Protein AF-A0A2G4SG48-F1 (afdb_monomer_lite)

InterPro domains:
  IPR001487 Bromodomain [PF00439] (20-65)
  IPR001487 Bromodomain [PS50014] (25-69)
  IPR036427 Bromodomain-like superfamily [G3DSA:1.20.920.10] (1-68)
  IPR036427 Bromodomain-like superfamily [SSF47370] (5-65)

Radius of gyration: 14.94 Å; chains: 1; bounding box: 35×15×37 Å

Sequence (69 aa):
KKLSKEDPRHKSWLKNINLLWREIANHKNGTMFMNPIKESIAPQYYDIVKKPMDLKTIKNRIRDGVSAL

Organism: NCBI:txid1340429

Secondary structure (DSSP, 8-state):
-PPPTT-HHHHHHHHHHHHHHHHHHTSTTGGGGSSPPPTTTSTTHHHH-SS---HHHHHHHHHH-S---

Foldseek 3Di:
DPDDPPPVVLVVVLVVVVVVL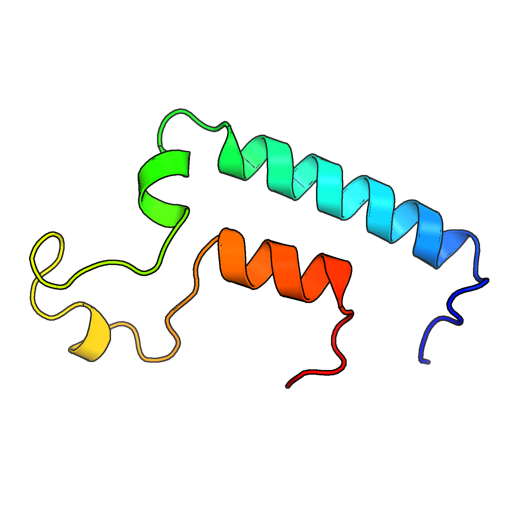VCQCPPPPNVCQQDWHDCVNPPCPCVPCVPTHGSVNVVVCSVVPVPPD

Structure (mmCIF, N/CA/C/O backbone):
data_AF-A0A2G4SG48-F1
#
_entry.id   AF-A0A2G4SG48-F1
#
loop_
_atom_site.group_PDB
_atom_site.id
_atom_site.type_symbol
_atom_site.label_atom_id
_atom_site.label_alt_id
_atom_site.label_comp_id
_atom_site.label_asym_id
_atom_site.label_entity_id
_atom_site.label_seq_id
_atom_site.pdbx_PDB_ins_code
_atom_site.Cartn_x
_atom_site.Cartn_y
_atom_site.Cartn_z
_atom_site.occupancy
_atom_site.B_iso_or_equiv
_atom_site.auth_seq_id
_atom_site.auth_comp_id
_atom_site.auth_asym_id
_atom_site.auth_atom_id
_atom_site.pdbx_PDB_model_num
ATOM 1 N N . LYS A 1 1 ? -20.348 -13.486 7.336 1.00 51.84 1 LYS A N 1
ATOM 2 C CA . LYS A 1 1 ? -20.986 -12.517 8.266 1.00 51.84 1 LYS A CA 1
ATOM 3 C C . LYS A 1 1 ? -20.280 -11.170 8.086 1.00 51.84 1 LYS A C 1
ATOM 5 O O . LYS A 1 1 ? -19.124 -11.07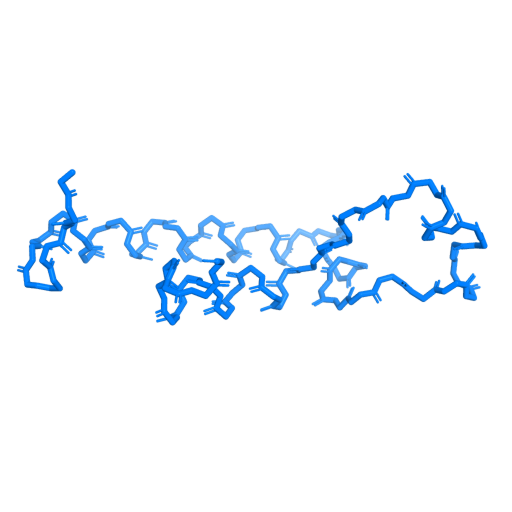6 8.472 1.00 51.84 1 LYS A O 1
ATOM 10 N N . LYS A 1 2 ? -20.881 -10.180 7.402 1.00 54.00 2 LYS A N 1
ATOM 11 C CA . LYS A 1 2 ? -20.279 -8.833 7.296 1.00 54.00 2 LYS A CA 1
ATOM 12 C C . LYS A 1 2 ? -20.237 -8.237 8.709 1.00 54.00 2 LYS A C 1
ATOM 14 O O . LYS A 1 2 ? -21.276 -8.207 9.363 1.00 54.00 2 LYS A O 1
ATOM 19 N N . LEU A 1 3 ? -19.059 -7.849 9.204 1.00 56.84 3 LEU A N 1
ATOM 20 C CA . LEU A 1 3 ? -18.982 -7.121 10.472 1.00 56.84 3 LEU A CA 1
ATOM 21 C C . LEU A 1 3 ? -19.664 -5.763 10.278 1.00 56.84 3 LEU A C 1
ATOM 23 O O . LEU A 1 3 ? -19.369 -5.051 9.319 1.00 56.84 3 LEU A O 1
ATOM 27 N N . SER A 1 4 ? -20.595 -5.435 11.172 1.00 63.94 4 SER A N 1
ATOM 28 C CA . SER A 1 4 ? -21.179 -4.096 11.257 1.00 63.94 4 SER A CA 1
ATOM 29 C C . SER A 1 4 ? -20.067 -3.070 11.504 1.00 63.94 4 SER A C 1
ATOM 31 O O . SER A 1 4 ? -19.133 -3.354 12.255 1.00 63.94 4 SER A O 1
ATOM 33 N N . LYS A 1 5 ? -20.176 -1.870 10.916 1.00 62.84 5 LYS A N 1
ATOM 34 C CA . LYS A 1 5 ? -19.241 -0.756 11.176 1.00 62.84 5 LYS A CA 1
ATOM 35 C C . LYS A 1 5 ? -19.179 -0.371 12.666 1.00 62.84 5 LYS A C 1
ATOM 37 O O . LYS A 1 5 ? -18.167 0.160 13.113 1.00 62.84 5 LYS A O 1
ATOM 42 N N . GLU A 1 6 ? -20.218 -0.709 13.432 1.00 68.50 6 GLU A N 1
ATOM 43 C CA . GLU A 1 6 ? -20.317 -0.476 14.879 1.00 68.50 6 GLU A CA 1
ATOM 44 C C . GLU A 1 6 ? -19.773 -1.626 15.742 1.00 68.50 6 GLU A C 1
ATOM 46 O O . GLU A 1 6 ? -19.726 -1.511 16.963 1.00 68.50 6 GLU A O 1
ATOM 51 N N . ASP A 1 7 ? -19.333 -2.736 15.142 1.00 83.00 7 ASP A N 1
ATOM 52 C CA . ASP A 1 7 ? -18.751 -3.853 15.889 1.00 83.00 7 ASP A CA 1
ATOM 53 C C . ASP A 1 7 ? -17.387 -3.435 16.485 1.00 83.00 7 ASP A C 1
ATOM 55 O O . ASP A 1 7 ? -16.467 -3.101 15.728 1.00 83.00 7 ASP A O 1
ATOM 59 N N . PRO A 1 8 ? -17.185 -3.481 17.817 1.00 86.50 8 PRO A N 1
ATOM 60 C CA . PRO A 1 8 ? -15.894 -3.171 18.438 1.00 86.50 8 PRO A CA 1
ATOM 61 C C . PRO A 1 8 ? -14.728 -3.991 17.863 1.00 86.50 8 PRO A C 1
ATOM 63 O O . PRO A 1 8 ? -13.594 -3.509 17.790 1.00 86.50 8 PRO A O 1
ATOM 66 N N . ARG A 1 9 ? -15.003 -5.208 17.374 1.00 88.19 9 ARG A N 1
ATOM 67 C CA . ARG A 1 9 ? -14.010 -6.055 16.697 1.00 88.19 9 ARG A CA 1
ATOM 68 C C . ARG A 1 9 ? -13.580 -5.472 15.357 1.00 88.19 9 ARG A C 1
ATOM 70 O O . ARG A 1 9 ? -12.4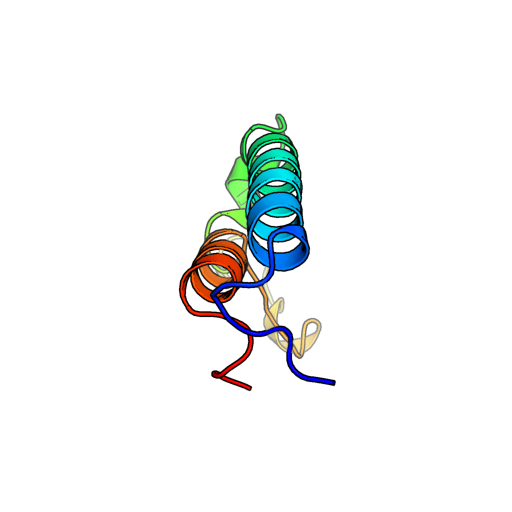18 -5.613 14.992 1.00 88.19 9 ARG A O 1
ATOM 77 N N . HIS A 1 10 ? -14.475 -4.784 14.647 1.00 86.19 10 HIS A N 1
ATOM 78 C CA . HIS A 1 10 ? -14.143 -4.099 13.401 1.00 86.19 10 HIS A CA 1
ATOM 79 C C . HIS A 1 10 ? -13.199 -2.918 13.652 1.00 86.19 10 HIS A C 1
ATOM 81 O O . HIS A 1 10 ? -12.190 -2.785 12.962 1.00 86.19 10 HIS A O 1
ATOM 87 N N . LYS A 1 11 ? -13.458 -2.119 14.698 1.00 87.31 11 LYS A N 1
ATOM 88 C CA . LYS A 1 11 ? -12.567 -1.020 15.117 1.00 87.31 11 LYS A CA 1
ATOM 89 C C . LYS A 1 11 ? -11.180 -1.536 15.524 1.00 87.31 11 LYS A C 1
ATOM 91 O O . LYS A 1 11 ? -10.169 -0.992 15.083 1.00 87.31 11 LYS A O 1
ATOM 96 N N . SER A 1 12 ? -11.126 -2.614 16.310 1.00 92.31 12 SER A N 1
ATOM 97 C CA . SER A 1 12 ? -9.863 -3.263 16.696 1.00 92.31 12 SER A CA 1
ATOM 98 C C . SER A 1 12 ? -9.100 -3.809 15.483 1.00 92.31 12 SER A C 1
ATOM 100 O O . SER A 1 12 ? -7.906 -3.550 15.325 1.00 92.31 12 SER A O 1
ATOM 102 N N . TRP A 1 13 ? -9.797 -4.480 14.561 1.00 91.31 13 TRP A N 1
ATOM 103 C CA . TRP A 1 13 ? -9.206 -4.967 13.316 1.00 91.31 13 TRP A CA 1
ATOM 104 C C . TRP A 1 13 ? -8.631 -3.829 12.465 1.00 91.31 13 TRP A C 1
ATOM 106 O O . TRP A 1 13 ? -7.478 -3.917 12.048 1.00 91.31 13 TRP A O 1
ATOM 116 N N . LEU A 1 14 ? -9.383 -2.735 12.275 1.00 92.38 14 LEU A N 1
ATOM 117 C CA . LEU A 1 14 ? -8.913 -1.550 11.551 1.00 92.38 14 LEU A CA 1
ATOM 118 C C . LEU A 1 14 ? -7.654 -0.963 12.193 1.00 92.38 14 LEU A C 1
ATOM 120 O O . LEU A 1 14 ? -6.720 -0.592 11.485 1.00 92.38 14 LEU A O 1
ATOM 124 N N . LYS A 1 15 ? -7.588 -0.892 13.525 1.00 93.94 15 LYS A N 1
ATOM 125 C CA . LYS A 1 15 ? -6.382 -0.433 14.224 1.00 93.94 15 LYS A CA 1
ATOM 126 C C . LYS A 1 15 ? -5.188 -1.341 13.921 1.00 93.94 15 LYS A C 1
ATOM 128 O O . LYS A 1 15 ? -4.152 -0.850 13.478 1.00 93.94 15 LYS A O 1
ATOM 133 N N . ASN A 1 16 ? -5.345 -2.649 14.108 1.00 96.56 16 ASN A N 1
ATOM 134 C CA . ASN A 1 16 ? -4.256 -3.614 13.951 1.00 96.56 16 ASN A CA 1
ATOM 135 C C . ASN A 1 16 ? -3.754 -3.691 12.504 1.00 96.56 16 ASN A C 1
ATOM 137 O O . ASN A 1 16 ? -2.548 -3.664 12.272 1.00 96.56 16 ASN A O 1
ATOM 141 N N . ILE A 1 17 ? -4.658 -3.703 11.519 1.00 96.06 17 ILE A N 1
ATOM 142 C CA . ILE A 1 17 ? -4.261 -3.754 10.107 1.00 96.06 17 ILE A CA 1
ATOM 143 C C . ILE A 1 17 ? -3.555 -2.465 9.667 1.00 96.06 17 ILE A C 1
ATOM 145 O O . ILE A 1 17 ? -2.632 -2.505 8.856 1.00 96.06 17 ILE A O 1
ATOM 149 N N . ASN A 1 18 ? -3.930 -1.315 10.239 1.00 96.50 18 ASN A N 1
ATOM 150 C CA . ASN A 1 18 ? -3.231 -0.057 9.993 1.00 96.50 18 ASN A CA 1
ATOM 151 C C . ASN A 1 18 ? -1.831 -0.026 10.619 1.00 96.50 18 ASN A C 1
ATOM 153 O O . ASN A 1 18 ? -0.937 0.573 10.022 1.00 96.50 18 ASN A O 1
ATOM 157 N N . LEU A 1 19 ? -1.632 -0.643 11.790 1.00 97.88 19 LEU A N 1
ATOM 158 C CA . LEU A 1 19 ? -0.305 -0.776 12.400 1.00 97.88 19 LEU A CA 1
ATOM 159 C C . LEU A 1 19 ? 0.607 -1.645 11.530 1.00 97.88 19 LEU A C 1
ATOM 161 O O . LEU A 1 19 ? 1.674 -1.180 11.140 1.00 97.88 19 LEU A O 1
ATOM 165 N N . LEU A 1 20 ? 0.130 -2.822 11.116 1.00 97.94 20 LEU A N 1
ATOM 166 C CA . LEU A 1 20 ? 0.878 -3.709 10.223 1.00 97.94 20 LEU A CA 1
ATOM 167 C C . LEU A 1 20 ? 1.226 -3.025 8.894 1.00 97.94 20 LEU A C 1
ATOM 169 O O . LEU A 1 20 ? 2.359 -3.089 8.425 1.00 97.94 20 LEU A O 1
ATOM 173 N N . TRP A 1 21 ? 0.266 -2.316 8.293 1.00 98.06 21 TRP A N 1
ATOM 174 C CA . TRP A 1 21 ? 0.528 -1.566 7.066 1.00 98.06 21 TRP A CA 1
ATOM 175 C C . TRP A 1 21 ? 1.643 -0.528 7.255 1.00 98.06 21 TRP A C 1
ATOM 177 O O . TRP A 1 21 ? 2.494 -0.385 6.380 1.00 98.06 21 TRP A O 1
ATOM 187 N N . ARG A 1 22 ? 1.666 0.184 8.393 1.00 98.06 22 ARG A N 1
ATOM 188 C CA . ARG A 1 22 ? 2.713 1.175 8.695 1.00 98.06 22 ARG A CA 1
ATOM 189 C C . ARG A 1 22 ? 4.080 0.526 8.868 1.00 98.06 22 ARG A C 1
ATOM 191 O O . ARG A 1 22 ? 5.056 1.089 8.389 1.00 98.06 22 ARG A O 1
ATOM 198 N N . GLU A 1 23 ? 4.154 -0.626 9.527 1.00 98.25 23 GLU A N 1
ATOM 199 C CA . GLU A 1 23 ? 5.409 -1.371 9.684 1.00 98.25 23 GLU A CA 1
ATOM 200 C C . GLU A 1 23 ? 5.989 -1.778 8.326 1.00 98.25 23 GLU A C 1
ATOM 202 O O . GLU A 1 23 ? 7.172 -1.559 8.072 1.00 98.25 23 GLU A O 1
ATOM 207 N N . ILE A 1 24 ? 5.147 -2.277 7.416 1.00 98.00 24 ILE A N 1
ATOM 208 C CA . ILE A 1 24 ? 5.570 -2.650 6.059 1.00 98.00 24 ILE A CA 1
ATOM 209 C C . ILE A 1 24 ? 5.982 -1.410 5.251 1.00 98.00 24 ILE A C 1
ATOM 211 O O . ILE A 1 24 ? 7.032 -1.416 4.610 1.00 98.00 24 ILE A O 1
ATOM 215 N N . ALA A 1 25 ? 5.185 -0.337 5.293 1.00 97.69 25 ALA A N 1
ATOM 216 C CA . ALA A 1 25 ? 5.463 0.896 4.555 1.00 97.69 25 ALA A CA 1
ATOM 217 C C . ALA A 1 25 ? 6.760 1.583 5.010 1.00 97.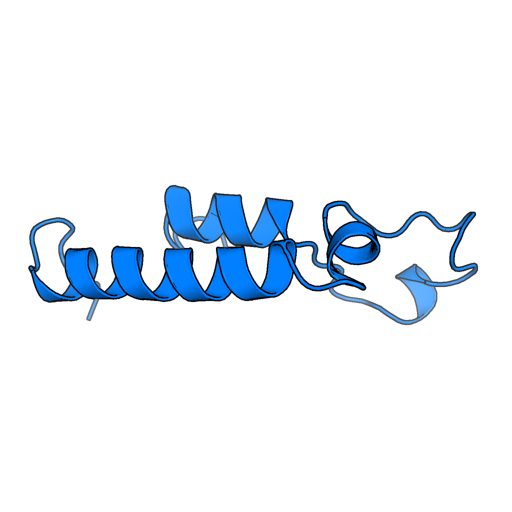69 25 ALA A C 1
ATOM 219 O O . ALA A 1 25 ? 7.487 2.125 4.181 1.00 97.69 25 ALA A O 1
ATOM 220 N N . ASN A 1 26 ? 7.068 1.523 6.308 1.00 97.62 26 ASN A N 1
ATOM 221 C CA . ASN A 1 26 ? 8.263 2.133 6.893 1.00 97.62 26 ASN A CA 1
ATOM 222 C C . ASN A 1 26 ? 9.489 1.208 6.895 1.00 97.62 26 ASN A C 1
ATOM 224 O O . ASN A 1 26 ? 10.557 1.612 7.358 1.00 97.62 26 ASN A O 1
ATOM 228 N N . HIS A 1 27 ? 9.367 -0.029 6.411 1.00 98.25 27 HIS A N 1
ATOM 229 C CA . HIS A 1 27 ? 10.517 -0.913 6.260 1.00 98.25 27 HIS A CA 1
ATOM 230 C C . HIS A 1 27 ? 11.550 -0.278 5.311 1.00 98.25 27 HIS A C 1
ATOM 232 O O . HIS A 1 27 ? 11.185 0.421 4.368 1.00 98.25 27 HIS A O 1
ATOM 238 N N . LYS A 1 28 ? 12.847 -0.567 5.492 1.00 97.38 28 LYS A N 1
ATOM 239 C CA . LYS A 1 28 ? 13.938 0.000 4.665 1.00 97.38 28 LYS A CA 1
ATOM 240 C C . LYS A 1 28 ? 13.754 -0.188 3.150 1.00 97.38 28 LYS A C 1
ATOM 242 O O . LYS A 1 28 ? 14.207 0.632 2.364 1.00 97.38 28 LYS A O 1
ATOM 247 N N . ASN A 1 29 ? 13.049 -1.250 2.758 1.00 95.31 29 ASN A N 1
ATOM 248 C CA . ASN A 1 29 ? 12.718 -1.560 1.365 1.00 95.31 29 ASN A CA 1
ATOM 249 C C . ASN A 1 29 ? 11.254 -1.233 1.011 1.00 95.31 29 ASN A C 1
ATOM 251 O O . ASN A 1 29 ? 10.808 -1.559 -0.079 1.00 95.31 29 ASN A O 1
ATOM 255 N N . GLY A 1 30 ? 10.474 -0.642 1.918 1.00 94.19 30 GLY A N 1
ATOM 256 C CA . GLY A 1 30 ? 9.038 -0.402 1.742 1.00 94.19 30 GLY A CA 1
ATOM 257 C C . GLY A 1 30 ? 8.733 0.584 0.614 1.00 94.19 30 GLY A C 1
ATOM 258 O O . GLY A 1 30 ? 7.784 0.385 -0.144 1.00 94.19 30 GLY A O 1
ATOM 259 N N . THR A 1 31 ? 9.589 1.594 0.433 1.00 94.19 31 THR A N 1
ATOM 260 C CA . THR A 1 31 ? 9.415 2.662 -0.564 1.00 94.19 31 THR A CA 1
ATOM 261 C C . THR A 1 31 ? 9.199 2.139 -1.986 1.00 94.19 31 THR A C 1
ATOM 263 O O . THR A 1 31 ? 8.374 2.697 -2.709 1.00 94.19 31 THR A O 1
ATOM 266 N N . MET A 1 32 ? 9.865 1.046 -2.389 1.00 94.12 32 MET A N 1
ATOM 267 C CA . MET A 1 32 ? 9.723 0.491 -3.746 1.00 94.12 32 MET A CA 1
ATOM 268 C C . MET A 1 32 ? 8.317 -0.055 -4.033 1.00 94.12 32 MET A C 1
ATOM 270 O O . MET A 1 32 ? 7.925 -0.134 -5.190 1.00 94.12 32 MET A O 1
ATOM 274 N N . PHE A 1 33 ? 7.549 -0.395 -2.994 1.00 96.00 33 PHE A N 1
ATOM 275 C CA . PHE A 1 33 ? 6.205 -0.969 -3.102 1.00 96.00 33 PHE A CA 1
ATOM 276 C C . PHE A 1 33 ? 5.095 0.045 -2.799 1.00 96.00 33 PHE A C 1
ATOM 278 O O . PHE A 1 33 ? 3.921 -0.320 -2.760 1.00 96.00 33 PHE A O 1
ATOM 285 N N . MET A 1 34 ? 5.436 1.315 -2.553 1.00 97.31 34 MET A N 1
ATOM 286 C CA . MET A 1 34 ? 4.452 2.346 -2.201 1.00 97.31 34 MET A CA 1
ATOM 287 C C . MET A 1 34 ? 3.496 2.681 -3.344 1.00 97.31 34 MET A C 1
ATOM 289 O O . MET A 1 34 ? 2.341 3.012 -3.095 1.00 97.31 34 MET A O 1
ATOM 293 N N . ASN A 1 35 ? 3.981 2.593 -4.579 1.00 96.88 35 ASN A N 1
ATOM 294 C CA . ASN A 1 35 ? 3.230 2.848 -5.803 1.00 96.88 35 ASN A CA 1
ATOM 295 C C . ASN A 1 35 ? 3.390 1.650 -6.754 1.00 96.88 35 ASN A C 1
ATOM 297 O O . ASN A 1 35 ? 4.299 0.842 -6.545 1.00 96.88 35 ASN A O 1
ATOM 301 N N . PRO A 1 36 ? 2.560 1.541 -7.807 1.00 96.62 36 PRO A N 1
ATOM 302 C CA . PRO A 1 36 ? 2.737 0.518 -8.831 1.00 96.62 36 PRO A CA 1
ATOM 303 C C . PRO A 1 36 ? 4.160 0.502 -9.402 1.00 96.62 36 PRO A C 1
ATOM 305 O O . PRO A 1 36 ? 4.759 1.557 -9.641 1.00 96.62 36 PRO A O 1
ATOM 308 N N . ILE A 1 37 ? 4.688 -0.701 -9.632 1.00 94.62 37 ILE A N 1
ATOM 309 C CA . ILE A 1 37 ? 6.018 -0.895 -10.211 1.00 94.62 37 ILE A CA 1
ATOM 310 C C . ILE A 1 37 ? 6.007 -0.443 -11.670 1.00 94.62 37 ILE A C 1
ATOM 312 O O . ILE A 1 37 ? 5.212 -0.919 -12.473 1.00 94.62 37 ILE A O 1
ATOM 316 N N . LYS A 1 38 ? 6.907 0.478 -12.016 1.00 92.69 38 LYS A N 1
ATOM 317 C CA . LYS A 1 38 ? 7.075 0.952 -13.393 1.00 92.69 38 LYS A CA 1
ATOM 318 C C . LYS A 1 38 ? 7.932 -0.030 -14.186 1.00 92.69 38 LYS A C 1
ATOM 320 O O . LYS A 1 38 ? 8.956 -0.491 -13.679 1.00 92.69 38 LYS A O 1
ATOM 325 N N . GLU A 1 39 ? 7.598 -0.247 -15.455 1.00 93.38 39 GLU A N 1
ATOM 326 C CA . GLU A 1 39 ? 8.390 -1.117 -16.338 1.00 93.38 39 GLU A CA 1
ATOM 327 C C . GLU A 1 39 ? 9.831 -0.639 -16.539 1.00 93.38 39 GLU A C 1
ATOM 329 O O . GLU A 1 39 ? 10.727 -1.444 -16.747 1.00 93.38 39 GLU A O 1
ATOM 334 N N . SER A 1 40 ? 10.091 0.663 -16.398 1.00 95.06 40 SER A N 1
ATOM 335 C CA . SER A 1 40 ? 11.452 1.207 -16.451 1.00 95.06 40 SER A CA 1
ATOM 336 C C . SER A 1 40 ? 12.360 0.694 -15.325 1.00 95.06 40 SER A C 1
ATOM 338 O O . SER A 1 40 ? 13.577 0.755 -15.447 1.00 95.06 40 SER A O 1
ATOM 340 N N . ILE A 1 41 ? 11.777 0.257 -14.204 1.00 92.38 41 ILE A N 1
ATOM 341 C CA . ILE A 1 41 ? 12.495 -0.285 -13.039 1.00 92.38 41 ILE A CA 1
ATOM 342 C C . ILE A 1 41 ? 12.528 -1.815 -13.110 1.00 92.38 41 ILE A C 1
ATOM 344 O O . ILE A 1 41 ? 13.522 -2.429 -12.736 1.00 92.38 41 ILE A O 1
ATOM 348 N N . ALA A 1 42 ? 11.441 -2.421 -13.590 1.00 95.06 42 ALA A N 1
ATOM 349 C CA . ALA A 1 42 ? 11.323 -3.857 -13.791 1.00 95.06 42 ALA A CA 1
ATOM 350 C C . ALA A 1 42 ? 10.719 -4.135 -15.177 1.00 95.06 42 ALA A C 1
ATOM 352 O O . ALA A 1 42 ? 9.493 -4.194 -15.315 1.00 95.06 42 ALA A O 1
ATOM 353 N N . PRO A 1 43 ? 11.556 -4.290 -16.214 1.00 97.38 43 PRO A N 1
ATOM 354 C CA . PRO A 1 43 ? 11.084 -4.669 -17.540 1.00 97.38 43 PRO A CA 1
ATOM 355 C C . PRO A 1 43 ? 10.303 -5.989 -17.482 1.00 97.38 43 PRO A C 1
ATOM 357 O O . PRO A 1 43 ? 10.679 -6.887 -16.730 1.00 97.38 43 PRO A O 1
ATOM 360 N N . GLN A 1 44 ? 9.221 -6.105 -18.261 1.00 96.56 44 GLN A N 1
ATOM 361 C CA . GLN A 1 44 ? 8.334 -7.287 -18.310 1.00 96.56 44 GLN A CA 1
ATOM 362 C C . GLN A 1 44 ? 7.575 -7.586 -17.002 1.00 96.56 44 GLN A C 1
ATOM 364 O O . GLN A 1 44 ? 7.023 -8.674 -16.820 1.00 96.56 44 GLN A O 1
ATOM 369 N N . TYR A 1 45 ? 7.504 -6.629 -16.068 1.00 96.00 45 TYR A N 1
ATOM 370 C CA . TYR A 1 45 ? 6.838 -6.844 -14.782 1.00 96.00 45 TYR A CA 1
ATOM 371 C C . TYR A 1 45 ? 5.384 -7.307 -14.938 1.00 96.00 45 TYR A C 1
ATOM 373 O O . TYR A 1 45 ? 4.978 -8.274 -14.296 1.00 96.00 45 TYR A O 1
ATOM 381 N N . TYR A 1 46 ? 4.604 -6.666 -15.810 1.00 96.44 46 TYR A N 1
ATOM 382 C CA . TYR A 1 46 ? 3.188 -6.996 -16.010 1.00 96.44 46 TYR A CA 1
ATOM 383 C C . TYR A 1 46 ? 2.966 -8.256 -16.870 1.00 96.44 46 TYR A C 1
ATOM 385 O O . TYR A 1 46 ? 1.899 -8.881 -16.808 1.00 96.44 46 TYR A O 1
ATOM 393 N N . ASP A 1 47 ? 3.992 -8.711 -17.591 1.00 97.50 47 ASP A N 1
ATOM 394 C CA . ASP A 1 47 ? 3.969 -9.996 -18.295 1.00 97.50 47 ASP A CA 1
ATOM 395 C C . ASP A 1 47 ? 4.043 -11.176 -17.324 1.00 97.50 47 ASP A C 1
ATOM 397 O O . ASP A 1 47 ? 3.511 -12.249 -17.611 1.00 97.50 47 ASP A O 1
ATOM 401 N N . ILE A 1 48 ? 4.632 -10.970 -16.148 1.00 96.88 48 ILE A N 1
ATOM 402 C CA . ILE A 1 48 ? 4.783 -11.996 -15.113 1.00 96.88 48 ILE A CA 1
ATOM 403 C C . ILE A 1 48 ? 3.736 -11.795 -14.009 1.00 96.88 48 ILE A C 1
ATOM 405 O O . ILE A 1 48 ? 3.015 -12.722 -13.633 1.00 96.88 48 ILE A O 1
ATOM 409 N N . VAL A 1 49 ? 3.597 -10.569 -13.501 1.00 96.62 49 VAL A N 1
ATOM 410 C CA . VAL A 1 49 ? 2.718 -10.232 -12.377 1.00 96.62 49 VAL A CA 1
ATOM 411 C C . VAL A 1 49 ? 1.326 -9.856 -12.882 1.00 96.62 49 VAL A C 1
ATOM 413 O O . VAL A 1 49 ? 1.007 -8.697 -13.134 1.00 96.62 49 VAL A O 1
ATOM 416 N N . LYS A 1 50 ? 0.451 -10.861 -12.975 1.00 97.06 50 LYS A N 1
ATOM 417 C CA . LYS A 1 50 ? -0.910 -10.720 -13.531 1.00 97.06 50 LYS A CA 1
ATOM 418 C C . LYS A 1 50 ? -1.912 -9.977 -12.645 1.00 97.06 50 LYS A C 1
ATOM 420 O O . LYS A 1 50 ? -2.967 -9.570 -13.120 1.00 97.06 50 LYS A O 1
ATOM 425 N N . LYS A 1 51 ? -1.619 -9.821 -11.353 1.00 96.38 51 LYS A N 1
ATOM 426 C CA . LYS A 1 51 ? -2.459 -9.094 -10.385 1.00 96.38 51 LYS A CA 1
ATOM 427 C C . LYS A 1 51 ? -1.590 -8.098 -9.615 1.00 96.38 51 LYS A C 1
ATOM 429 O O . LYS A 1 51 ? -1.271 -8.359 -8.454 1.00 96.38 51 LYS A O 1
ATOM 434 N N . PRO A 1 52 ? -1.145 -7.009 -10.263 1.00 96.12 52 PRO A N 1
ATOM 435 C CA . PRO A 1 52 ? -0.273 -6.031 -9.628 1.00 96.12 52 PRO A CA 1
ATOM 436 C C . PRO A 1 52 ? -0.946 -5.414 -8.398 1.00 96.12 52 PRO A C 1
ATOM 438 O O . PRO A 1 52 ? -2.165 -5.237 -8.361 1.00 96.12 52 PRO A O 1
ATOM 441 N N . MET A 1 53 ? -0.140 -5.101 -7.386 1.00 96.62 53 MET A N 1
ATOM 442 C CA . MET A 1 53 ? -0.581 -4.508 -6.127 1.00 96.62 53 MET A CA 1
ATOM 443 C C . MET A 1 53 ? 0.509 -3.601 -5.567 1.00 96.62 53 MET A C 1
ATOM 445 O O . MET A 1 53 ? 1.695 -3.835 -5.787 1.00 96.62 53 MET A O 1
ATOM 449 N N . ASP A 1 54 ? 0.096 -2.598 -4.803 1.00 97.38 54 ASP A N 1
ATOM 450 C CA . ASP A 1 54 ? 0.977 -1.647 -4.138 1.00 97.38 54 ASP A CA 1
ATOM 451 C C . ASP A 1 54 ? 0.398 -1.239 -2.774 1.00 97.38 54 ASP A C 1
ATOM 453 O O . ASP A 1 54 ? -0.797 -1.409 -2.491 1.00 97.38 54 ASP A O 1
ATOM 457 N N . LEU A 1 55 ? 1.254 -0.712 -1.897 1.00 97.94 55 LEU A N 1
ATOM 458 C CA . LEU A 1 55 ? 0.873 -0.372 -0.529 1.00 97.94 55 LEU A CA 1
AT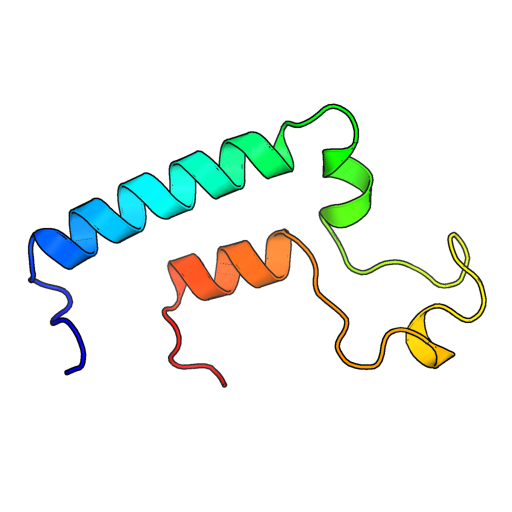OM 459 C C . LEU A 1 55 ? -0.160 0.756 -0.482 1.00 97.94 55 LEU A C 1
ATOM 461 O O . LEU A 1 55 ? -1.010 0.737 0.412 1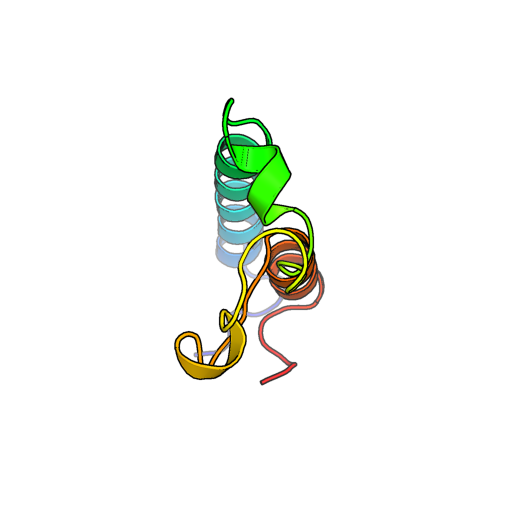.00 97.94 55 LEU A O 1
ATOM 465 N N . LYS A 1 56 ? -0.154 1.702 -1.429 1.00 97.06 56 LYS A N 1
ATOM 466 C CA . LYS A 1 56 ? -1.180 2.752 -1.511 1.00 97.06 56 LYS A CA 1
ATOM 467 C C . LYS A 1 56 ? -2.549 2.157 -1.850 1.00 97.06 56 LYS A C 1
ATOM 469 O O . LYS A 1 56 ? -3.535 2.499 -1.196 1.00 97.06 56 LYS A O 1
ATOM 474 N N . THR A 1 57 ? -2.621 1.213 -2.783 1.00 96.81 57 THR A N 1
ATOM 475 C CA . THR A 1 57 ? -3.853 0.486 -3.113 1.00 96.81 57 THR A CA 1
ATOM 476 C C . THR A 1 57 ? -4.360 -0.329 -1.919 1.00 96.81 57 THR A C 1
ATOM 478 O O . THR A 1 57 ? -5.544 -0.256 -1.583 1.00 96.81 57 THR A O 1
ATOM 481 N N . ILE A 1 58 ? -3.478 -1.039 -1.205 1.00 96.38 58 ILE A N 1
ATOM 482 C CA . ILE A 1 58 ? -3.843 -1.765 0.028 1.00 96.38 58 ILE A CA 1
ATOM 483 C C . ILE A 1 58 ? -4.379 -0.798 1.095 1.00 96.38 58 ILE A C 1
ATOM 485 O O . ILE A 1 58 ? -5.399 -1.081 1.726 1.00 96.38 58 ILE A O 1
ATOM 489 N N . LYS A 1 59 ? -3.741 0.366 1.272 1.00 96.00 59 LYS A N 1
ATOM 490 C CA . LYS A 1 59 ? -4.176 1.389 2.234 1.00 96.00 59 LYS A CA 1
ATOM 491 C C . LYS A 1 59 ? -5.582 1.894 1.937 1.00 96.00 59 LYS A C 1
ATOM 493 O O . LYS A 1 59 ? -6.393 2.013 2.855 1.00 96.00 59 LYS A O 1
ATOM 498 N N . ASN A 1 60 ? -5.872 2.155 0.664 1.00 94.75 60 ASN A N 1
ATOM 499 C CA . ASN A 1 60 ? -7.199 2.575 0.227 1.00 94.75 60 ASN A CA 1
ATOM 500 C C . ASN A 1 60 ? -8.242 1.489 0.517 1.00 94.75 60 ASN A C 1
ATOM 502 O O . ASN A 1 60 ? -9.278 1.794 1.091 1.00 94.75 60 ASN A O 1
ATOM 506 N N . ARG A 1 61 ? -7.941 0.210 0.255 1.00 93.12 61 ARG A N 1
ATOM 507 C CA . ARG A 1 61 ? -8.852 -0.907 0.585 1.00 93.12 61 ARG A CA 1
ATOM 508 C C . ARG A 1 61 ? -9.122 -1.049 2.083 1.00 93.12 61 ARG A C 1
ATOM 510 O O . ARG A 1 61 ? -10.239 -1.377 2.473 1.00 93.12 61 ARG A O 1
ATOM 517 N N . ILE A 1 62 ? -8.123 -0.795 2.930 1.00 92.38 62 ILE A N 1
ATOM 518 C CA . ILE A 1 62 ? -8.309 -0.764 4.390 1.00 92.38 62 ILE A CA 1
ATOM 519 C C . ILE A 1 62 ? -9.264 0.371 4.785 1.00 92.38 62 ILE A C 1
ATOM 521 O O . ILE A 1 62 ? -10.135 0.164 5.626 1.00 92.38 62 ILE A O 1
ATOM 525 N N . ARG A 1 63 ? -9.107 1.559 4.184 1.00 89.12 63 ARG A N 1
ATOM 526 C CA . ARG A 1 63 ? -9.936 2.745 4.457 1.00 89.12 63 ARG A CA 1
ATOM 527 C C . ARG A 1 63 ? -11.375 2.576 3.963 1.00 89.12 63 ARG A C 1
ATOM 529 O O . ARG A 1 63 ? -12.308 2.849 4.709 1.00 89.12 63 ARG A O 1
ATOM 536 N N . ASP A 1 64 ? -11.536 2.135 2.721 1.00 86.69 64 ASP A N 1
ATOM 537 C CA . ASP A 1 64 ? -12.822 2.097 2.011 1.00 86.69 64 ASP A CA 1
ATOM 538 C C . ASP A 1 64 ? -13.621 0.819 2.342 1.00 86.69 64 ASP A C 1
ATOM 540 O O . ASP A 1 64 ? -14.822 0.713 2.071 1.00 86.69 64 ASP A O 1
ATOM 544 N N . GLY A 1 65 ? -12.962 -0.151 2.986 1.00 75.62 65 GLY A N 1
ATOM 545 C CA . GLY A 1 65 ? -13.478 -1.495 3.204 1.00 75.62 65 GLY A CA 1
ATOM 546 C C . GLY A 1 65 ? -13.431 -2.336 1.924 1.00 75.62 65 GLY A C 1
ATOM 547 O O . GLY A 1 65 ? -13.278 -1.829 0.817 1.00 75.62 65 GLY A O 1
ATOM 548 N N . VAL A 1 66 ? -13.603 -3.654 2.063 1.00 61.88 66 VAL A N 1
ATOM 549 C CA . VAL A 1 66 ? -13.509 -4.657 0.971 1.00 61.88 66 VAL A CA 1
ATOM 550 C C . VAL A 1 66 ? -14.627 -4.516 -0.091 1.00 61.88 66 VAL A C 1
ATOM 552 O O . VAL A 1 66 ? -14.792 -5.369 -0.948 1.00 61.88 66 VAL A O 1
ATOM 555 N N . SER A 1 67 ? -15.400 -3.429 -0.085 1.00 49.47 67 SER A N 1
ATOM 556 C CA . SER A 1 67 ? -16.551 -3.181 -0.968 1.00 49.47 67 SER A CA 1
ATOM 557 C C . SER A 1 67 ? -16.195 -2.905 -2.442 1.00 49.47 67 SER A C 1
ATOM 559 O O . SER A 1 67 ? -17.084 -2.547 -3.204 1.00 49.47 67 SER A O 1
ATOM 561 N N . ALA A 1 68 ? -14.924 -3.030 -2.839 1.00 38.66 68 ALA A N 1
ATOM 562 C CA . ALA A 1 68 ? -14.418 -2.716 -4.179 1.00 38.66 68 ALA A CA 1
ATOM 563 C C . ALA A 1 68 ? -13.580 -3.868 -4.772 1.00 38.66 68 ALA A C 1
ATOM 565 O O . ALA A 1 68 ? -12.452 -3.664 -5.231 1.00 38.66 68 ALA A O 1
ATOM 566 N N . LEU A 1 69 ? -14.124 -5.086 -4.708 1.00 40.31 69 LEU A N 1
ATOM 567 C CA . LEU A 1 69 ? -13.755 -6.210 -5.571 1.00 40.31 69 LEU A CA 1
ATOM 568 C C . LEU A 1 69 ? -15.016 -6.738 -6.251 1.00 40.31 69 LEU A C 1
ATOM 570 O O . LEU A 1 69 ? -16.027 -6.889 -5.527 1.00 40.31 69 LEU A O 1
#

pLDDT: mean 88.73, std 14.95, range [38.66, 98.25]